Protein AF-A0A090VKE1-F1 (afdb_monomer_lite)

pLDDT: mean 90.86, std 7.7, range [57.88, 97.12]

Radius of gyration: 13.34 Å; chains: 1; bounding box: 23×19×39 Å

Sequence (46 aa):
MKVSQMLVNDAKLQTANKGDSVTIPLEFRIRPSDKLYKIVENKVEA

Structure (mmCIF, N/CA/C/O backbone):
data_AF-A0A090VKE1-F1
#
_entry.id   AF-A0A090VKE1-F1
#
loop_
_atom_site.group_PDB
_atom_site.id
_atom_site.type_symbol
_atom_site.label_atom_id
_atom_site.label_alt_id
_atom_site.label_comp_id
_atom_site.label_asym_id
_atom_site.label_entity_id
_atom_site.label_seq_id
_atom_site.pdbx_PDB_ins_code
_atom_site.Cartn_x
_atom_site.Cartn_y
_atom_site.Cartn_z
_atom_site.occupancy
_atom_site.B_iso_or_equiv
_atom_site.auth_seq_id
_atom_site.auth_comp_id
_atom_site.auth_asym_id
_atom_site.auth_atom_id
_atom_site.pdbx_PDB_model_num
ATOM 1 N N . MET A 1 1 ? -8.586 -1.832 6.709 1.00 82.19 1 MET A N 1
ATOM 2 C CA . MET A 1 1 ? -7.823 -2.893 6.017 1.00 82.19 1 MET A CA 1
ATOM 3 C C . MET A 1 1 ? -6.397 -2.894 6.547 1.00 82.19 1 MET A C 1
ATOM 5 O O . MET A 1 1 ? -5.816 -1.821 6.676 1.00 82.19 1 MET A O 1
ATOM 9 N N . LYS A 1 2 ? -5.843 -4.064 6.875 1.00 88.06 2 LYS A N 1
ATOM 10 C CA . LYS A 1 2 ? -4.428 -4.219 7.241 1.00 88.06 2 LYS A CA 1
ATOM 11 C C . LYS A 1 2 ? -3.663 -4.705 6.010 1.00 88.06 2 LYS A C 1
ATOM 13 O O . LYS A 1 2 ? -4.080 -5.677 5.391 1.00 88.06 2 LYS A O 1
ATOM 18 N N . VAL A 1 3 ? -2.567 -4.040 5.648 1.00 90.44 3 VAL A N 1
ATOM 19 C CA . VAL A 1 3 ? -1.711 -4.484 4.535 1.00 90.44 3 VAL A CA 1
ATOM 20 C C . VAL A 1 3 ? -0.925 -5.712 4.998 1.00 90.44 3 VAL A C 1
ATOM 22 O O . VAL A 1 3 ? -0.127 -5.614 5.926 1.00 90.44 3 VAL A O 1
ATOM 25 N N . SER A 1 4 ? -1.190 -6.874 4.399 1.00 91.25 4 SER A N 1
ATOM 26 C CA . SER A 1 4 ? -0.538 -8.150 4.744 1.00 91.25 4 SER A CA 1
ATOM 27 C C . SER A 1 4 ? 0.658 -8.484 3.850 1.00 91.25 4 SER A C 1
ATOM 29 O O . SER A 1 4 ? 1.585 -9.163 4.283 1.00 91.25 4 SER A O 1
ATOM 31 N N . GLN A 1 5 ? 0.645 -8.007 2.607 1.00 93.75 5 GLN A N 1
ATOM 32 C CA . GLN A 1 5 ? 1.702 -8.206 1.624 1.00 93.75 5 GLN A CA 1
ATOM 33 C C . GLN A 1 5 ? 1.781 -6.999 0.696 1.00 93.75 5 GLN A C 1
ATOM 35 O O . GLN A 1 5 ? 0.761 -6.371 0.403 1.00 93.75 5 GLN A O 1
ATOM 40 N N . MET A 1 6 ? 2.986 -6.699 0.225 1.00 95.50 6 MET A N 1
ATOM 41 C CA . MET A 1 6 ? 3.211 -5.663 -0.769 1.00 95.50 6 MET A CA 1
ATOM 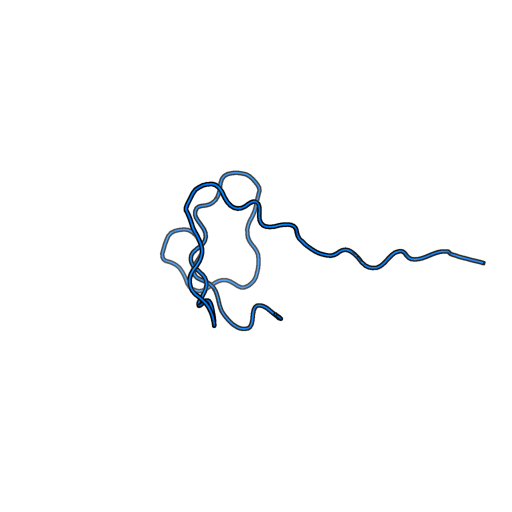42 C C . MET A 1 6 ? 4.423 -5.983 -1.640 1.00 95.50 6 MET A C 1
ATOM 44 O O . MET A 1 6 ? 5.310 -6.746 -1.245 1.00 95.50 6 MET A O 1
ATOM 48 N N . LEU A 1 7 ? 4.435 -5.389 -2.827 1.00 97.12 7 LEU A N 1
ATOM 49 C CA . LEU A 1 7 ? 5.613 -5.285 -3.678 1.00 97.12 7 LEU A CA 1
ATOM 50 C C . LEU A 1 7 ? 6.075 -3.833 -3.669 1.00 97.12 7 LEU A C 1
ATOM 52 O O . LEU A 1 7 ? 5.249 -2.922 -3.738 1.00 97.12 7 LEU A O 1
ATOM 56 N N . VAL A 1 8 ? 7.383 -3.636 -3.593 1.00 97.00 8 VAL A N 1
ATOM 57 C CA . VAL A 1 8 ? 8.044 -2.334 -3.624 1.00 97.00 8 VAL A CA 1
ATOM 58 C C . VAL A 1 8 ? 9.045 -2.386 -4.762 1.00 97.00 8 VAL A C 1
ATOM 60 O O . VAL A 1 8 ? 9.981 -3.182 -4.707 1.00 97.00 8 VAL A O 1
ATOM 63 N N . ASN A 1 9 ? 8.817 -1.590 -5.807 1.00 96.88 9 ASN A N 1
ATOM 64 C CA . ASN A 1 9 ? 9.608 -1.626 -7.043 1.00 96.88 9 ASN A CA 1
ATOM 65 C C . ASN A 1 9 ? 9.766 -3.070 -7.575 1.00 96.88 9 ASN A C 1
ATOM 67 O O . ASN A 1 9 ? 10.875 -3.546 -7.803 1.00 96.88 9 ASN A O 1
ATOM 71 N N . ASP A 1 10 ? 8.643 -3.792 -7.667 1.00 95.69 10 ASP A N 1
ATOM 72 C CA . ASP A 1 10 ? 8.534 -5.190 -8.120 1.00 95.69 10 ASP A CA 1
ATOM 73 C C . ASP A 1 10 ? 9.238 -6.252 -7.250 1.00 95.69 10 ASP A C 1
ATOM 75 O O . ASP A 1 10 ? 9.183 -7.446 -7.550 1.00 95.69 10 ASP A O 1
ATOM 79 N N . ALA A 1 11 ? 9.817 -5.861 -6.111 1.00 96.50 11 ALA A N 1
ATOM 80 C CA . ALA A 1 11 ? 10.401 -6.772 -5.131 1.00 96.50 11 ALA A CA 1
ATOM 81 C C . ALA A 1 11 ? 9.487 -6.968 -3.910 1.00 96.50 11 ALA A C 1
ATOM 83 O O . ALA A 1 11 ? 8.829 -6.043 -3.434 1.00 96.50 11 ALA A O 1
ATOM 84 N N . LYS A 1 12 ? 9.460 -8.182 -3.348 1.00 96.69 12 LYS A N 1
ATOM 85 C CA . LYS A 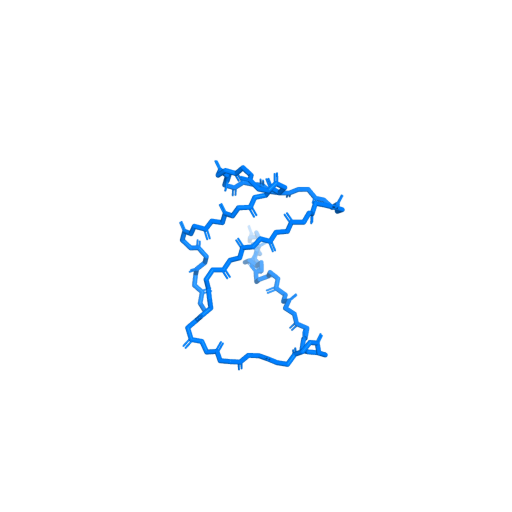1 12 ? 8.653 -8.499 -2.159 1.00 96.69 12 LYS A CA 1
ATOM 86 C C . LYS A 1 12 ? 9.328 -7.974 -0.888 1.00 96.69 12 LYS A C 1
ATOM 88 O O . LYS A 1 12 ? 10.198 -8.641 -0.335 1.00 96.69 12 LYS A O 1
ATOM 93 N N . LEU A 1 13 ? 8.903 -6.799 -0.420 1.00 95.81 13 LEU A N 1
ATOM 94 C CA . LEU A 1 13 ? 9.423 -6.122 0.777 1.00 95.81 13 LEU A CA 1
ATOM 95 C C . LEU A 1 13 ? 8.292 -5.780 1.760 1.00 95.81 13 LEU A C 1
ATOM 97 O O . LEU A 1 13 ? 7.121 -5.760 1.392 1.00 95.81 13 LEU A O 1
ATOM 101 N N . GLN A 1 14 ? 8.640 -5.513 3.023 1.00 93.00 14 GLN A N 1
ATOM 102 C CA . GLN A 1 14 ? 7.679 -5.128 4.075 1.00 93.00 14 GLN A CA 1
ATOM 103 C C . GLN A 1 14 ? 7.694 -3.634 4.422 1.00 93.00 14 GLN A C 1
ATOM 105 O O . GLN A 1 14 ? 6.783 -3.146 5.089 1.00 93.00 14 GLN A O 1
ATOM 110 N N . THR A 1 15 ? 8.694 -2.891 3.951 1.00 93.12 15 THR A N 1
ATOM 111 C CA . THR A 1 15 ? 8.816 -1.442 4.134 1.00 93.12 15 THR A CA 1
ATOM 112 C C . THR A 1 15 ? 9.071 -0.763 2.789 1.00 93.12 15 THR A C 1
ATOM 114 O O . THR A 1 15 ? 9.668 -1.357 1.895 1.00 93.12 15 THR A O 1
ATOM 117 N N . ALA A 1 16 ? 8.583 0.467 2.641 1.00 94.62 16 ALA A N 1
ATOM 118 C CA . ALA A 1 16 ? 8.786 1.318 1.471 1.00 94.62 16 ALA A CA 1
ATOM 119 C C . ALA A 1 16 ? 9.115 2.740 1.939 1.00 94.62 16 ALA A C 1
ATOM 121 O O . ALA A 1 16 ? 8.644 3.171 2.997 1.00 94.62 16 ALA A O 1
ATOM 122 N N . ASN A 1 17 ? 9.899 3.462 1.149 1.00 95.50 17 ASN A N 1
ATOM 123 C CA . ASN A 1 17 ? 10.284 4.843 1.396 1.00 95.50 17 ASN A CA 1
ATOM 124 C C . ASN A 1 17 ? 9.480 5.806 0.517 1.00 95.50 17 ASN A C 1
ATOM 126 O O . ASN A 1 17 ? 8.773 5.427 -0.419 1.00 95.50 17 ASN A O 1
ATOM 130 N N . LYS A 1 18 ? 9.584 7.103 0.823 1.00 95.12 18 LYS A N 1
ATOM 131 C CA . LYS A 1 18 ? 8.973 8.144 -0.005 1.00 95.12 18 LYS A CA 1
ATOM 132 C C . LYS A 1 18 ? 9.574 8.096 -1.414 1.00 95.12 18 LYS A C 1
ATOM 134 O O . LYS A 1 18 ? 10.773 8.288 -1.567 1.00 95.12 18 LYS A O 1
ATOM 139 N N . GLY A 1 19 ? 8.716 7.931 -2.417 1.00 95.06 19 GLY A N 1
ATOM 140 C CA . GLY A 1 19 ? 9.105 7.877 -3.829 1.00 95.06 19 GLY A CA 1
ATOM 141 C C . GLY A 1 19 ? 9.096 6.470 -4.425 1.00 95.06 19 GLY A C 1
ATOM 142 O O . GLY A 1 19 ? 9.119 6.356 -5.645 1.00 95.06 19 GLY A O 1
ATOM 143 N N . ASP A 1 20 ? 8.999 5.424 -3.601 1.00 96.44 20 ASP A N 1
ATOM 144 C CA . ASP A 1 20 ? 8.888 4.053 -4.098 1.00 96.44 20 ASP A CA 1
ATOM 145 C C . ASP A 1 20 ? 7.516 3.777 -4.726 1.00 96.44 20 ASP A C 1
ATOM 147 O O . ASP A 1 20 ? 6.483 4.276 -4.265 1.00 96.44 20 ASP A O 1
ATOM 151 N N . SER A 1 21 ? 7.506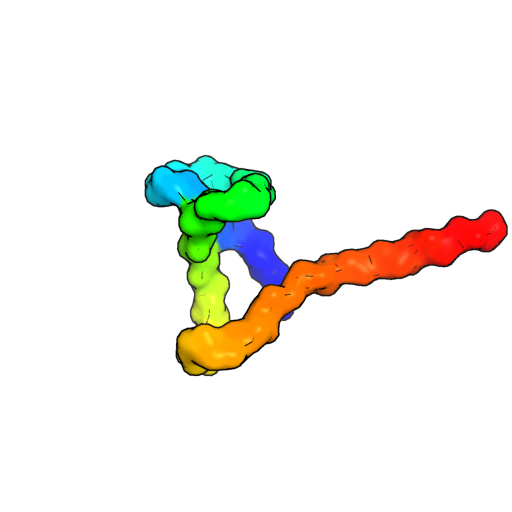 2.926 -5.753 1.00 96.38 21 SER A N 1
ATOM 152 C CA . SER A 1 21 ? 6.276 2.376 -6.319 1.00 96.38 21 SER A CA 1
ATOM 153 C C . SER A 1 21 ? 5.827 1.178 -5.489 1.00 96.38 21 SER A C 1
ATOM 155 O O . SER A 1 21 ? 6.583 0.220 -5.310 1.00 96.38 21 SER A O 1
ATOM 157 N N . VAL A 1 22 ? 4.597 1.225 -4.973 1.00 95.50 22 VAL A N 1
ATOM 158 C CA . VAL A 1 22 ? 4.054 0.195 -4.082 1.00 95.50 22 VAL A CA 1
ATOM 159 C C . VAL A 1 22 ? 2.809 -0.433 -4.693 1.00 95.50 22 VAL A C 1
ATOM 161 O O . VAL A 1 22 ? 1.862 0.265 -5.049 1.00 95.50 22 VAL A O 1
ATOM 164 N N . THR A 1 23 ? 2.783 -1.764 -4.742 1.00 95.06 23 THR A N 1
ATOM 165 C CA . THR A 1 23 ? 1.607 -2.548 -5.139 1.00 95.06 23 THR A CA 1
ATOM 166 C C . THR A 1 23 ? 1.087 -3.338 -3.944 1.00 95.06 23 THR A C 1
ATOM 168 O O . THR A 1 23 ? 1.840 -4.083 -3.314 1.00 95.06 23 THR A O 1
ATOM 171 N N . ILE A 1 24 ? -0.207 -3.198 -3.643 1.00 94.44 24 ILE A N 1
ATOM 172 C CA . ILE A 1 24 ? -0.894 -3.911 -2.557 1.00 94.44 24 ILE A CA 1
ATOM 173 C C . ILE A 1 24 ? -2.209 -4.525 -3.048 1.00 94.44 24 ILE A C 1
ATOM 175 O O . ILE A 1 24 ? -2.884 -3.926 -3.888 1.00 94.44 24 ILE A O 1
ATOM 179 N N . PRO A 1 25 ? -2.612 -5.693 -2.521 1.00 92.69 25 PRO A N 1
ATOM 180 C CA . PRO A 1 25 ? -3.950 -6.218 -2.752 1.00 92.69 25 PRO A CA 1
ATOM 181 C C . PRO A 1 25 ? -4.986 -5.342 -2.038 1.00 92.69 25 PRO A C 1
ATOM 183 O O . PRO A 1 25 ? -4.785 -4.963 -0.887 1.00 92.69 25 PRO A O 1
ATOM 186 N N . LEU A 1 26 ? -6.102 -5.050 -2.706 1.00 91.94 26 LEU A N 1
ATOM 187 C CA . LEU A 1 26 ? -7.233 -4.313 -2.141 1.00 91.94 26 LEU A CA 1
ATOM 188 C C . LEU A 1 26 ? -8.480 -5.200 -2.162 1.00 91.94 26 LEU A C 1
ATOM 190 O O . LEU A 1 26 ? -8.768 -5.848 -3.164 1.00 91.94 26 LEU A O 1
ATOM 194 N N . GLU A 1 27 ? -9.233 -5.209 -1.063 1.00 90.38 27 GLU A N 1
ATOM 195 C CA . GLU A 1 27 ? -10.468 -6.004 -0.916 1.00 90.38 27 GLU A CA 1
ATOM 196 C C . GLU A 1 27 ? -11.689 -5.342 -1.578 1.00 90.38 27 GLU A C 1
ATOM 198 O O . GLU A 1 27 ? -12.778 -5.908 -1.618 1.00 90.38 27 GLU A O 1
ATOM 203 N N . PHE A 1 28 ? -11.523 -4.124 -2.089 1.00 90.38 28 PHE A N 1
ATOM 204 C CA . PHE A 1 28 ? -12.576 -3.328 -2.698 1.00 90.38 28 PHE A CA 1
ATOM 205 C C . PHE A 1 28 ? -12.019 -2.511 -3.859 1.00 90.38 28 PHE A C 1
ATOM 207 O O . PHE A 1 28 ? -10.818 -2.255 -3.967 1.00 90.38 28 PHE A O 1
ATOM 214 N N . ARG A 1 29 ? -12.917 -2.083 -4.745 1.00 92.31 29 ARG A N 1
ATOM 215 C CA . ARG A 1 29 ? -12.562 -1.242 -5.884 1.00 92.31 29 ARG A CA 1
ATOM 216 C C . ARG A 1 29 ? -12.381 0.204 -5.425 1.00 92.31 29 ARG A C 1
ATOM 218 O O . ARG A 1 29 ? -13.267 0.754 -4.779 1.00 92.31 29 ARG A O 1
ATOM 225 N N . ILE A 1 30 ? -11.273 0.820 -5.823 1.00 91.81 30 ILE A N 1
ATOM 226 C CA . ILE A 1 30 ? -11.009 2.250 -5.625 1.00 91.81 30 ILE A CA 1
ATOM 227 C C . ILE A 1 30 ? -10.942 2.980 -6.961 1.00 91.81 30 ILE A C 1
ATOM 229 O O . ILE A 1 30 ? -10.733 2.369 -8.014 1.00 91.81 30 ILE A O 1
ATOM 233 N N . ARG A 1 31 ? -11.111 4.298 -6.918 1.00 95.06 31 ARG A N 1
ATOM 234 C CA . ARG A 1 31 ? -10.841 5.192 -8.045 1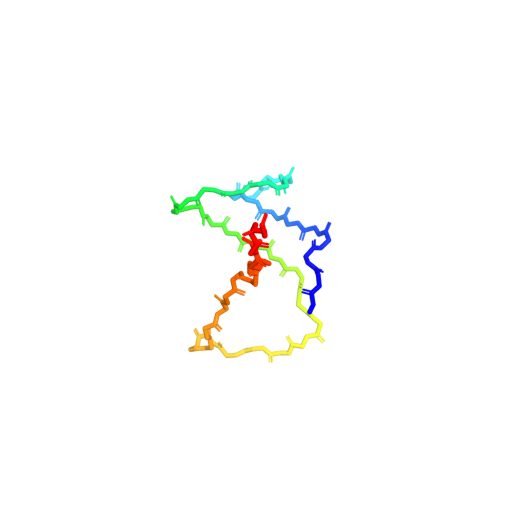.00 95.06 31 ARG A CA 1
ATOM 235 C C . ARG A 1 31 ? -9.439 5.787 -7.895 1.00 95.06 31 ARG A C 1
ATOM 237 O O . ARG A 1 31 ? -8.997 6.007 -6.770 1.00 95.06 31 ARG A O 1
ATOM 244 N N . PRO A 1 32 ? -8.767 6.154 -8.999 1.00 91.56 32 PRO A N 1
ATOM 245 C CA . PRO A 1 32 ? -7.442 6.780 -8.940 1.00 91.56 32 PRO A CA 1
ATOM 246 C C . PRO A 1 32 ? -7.387 8.091 -8.140 1.00 91.56 32 PRO A C 1
ATOM 248 O O . PRO A 1 32 ? -6.328 8.486 -7.672 1.00 91.56 32 PRO A O 1
ATOM 251 N N . SER A 1 33 ? -8.524 8.777 -7.993 1.00 95.81 33 SER A N 1
ATOM 252 C CA . SER A 1 33 ? -8.639 10.024 -7.232 1.00 95.81 33 SER A CA 1
ATOM 253 C C . SER A 1 33 ? -8.755 9.825 -5.719 1.00 95.81 33 SER A C 1
ATOM 255 O O . SER A 1 33 ? -8.669 10.803 -4.974 1.00 95.81 33 SER A O 1
ATOM 257 N N . ASP A 1 34 ? -9.035 8.605 -5.256 1.00 93.88 34 ASP A N 1
ATOM 258 C CA . ASP A 1 34 ? -9.220 8.344 -3.832 1.00 93.88 34 ASP A CA 1
ATOM 259 C C . ASP A 1 34 ? -7.864 8.439 -3.109 1.00 93.88 34 ASP A C 1
ATOM 261 O O . ASP A 1 34 ? -6.847 7.918 -3.568 1.00 93.88 34 ASP A O 1
ATOM 265 N N . LYS A 1 35 ? -7.836 9.131 -1.965 1.00 91.69 35 LYS A N 1
ATOM 266 C CA . LYS A 1 35 ? -6.616 9.314 -1.167 1.00 91.69 35 LYS A CA 1
ATOM 267 C C . LYS A 1 35 ? -6.508 8.213 -0.118 1.00 91.69 35 LYS A C 1
ATOM 269 O O . LYS A 1 35 ? -7.408 8.041 0.700 1.00 91.69 35 LYS A O 1
ATOM 2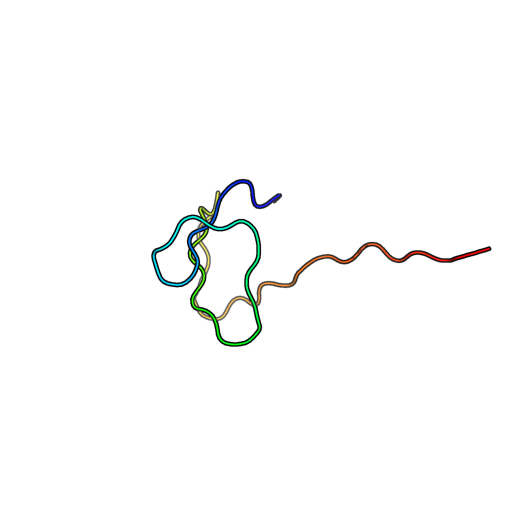74 N N . LEU A 1 36 ? -5.382 7.508 -0.114 1.00 89.94 36 LEU A N 1
ATOM 275 C CA . LEU A 1 36 ? -5.052 6.492 0.882 1.00 89.94 36 LEU A CA 1
ATOM 276 C C . LEU A 1 36 ? -4.125 7.101 1.937 1.00 89.94 36 LEU A C 1
ATOM 278 O O . LEU A 1 36 ? -3.093 7.679 1.603 1.00 89.94 36 LEU A O 1
ATOM 282 N N . TYR A 1 37 ? -4.481 6.952 3.211 1.00 90.94 37 TYR A N 1
ATOM 283 C CA . TYR A 1 37 ? -3.675 7.419 4.337 1.00 90.94 37 TYR A CA 1
ATOM 284 C C . TYR A 1 37 ? -3.232 6.239 5.199 1.00 90.94 37 TYR A C 1
ATOM 286 O O . TYR A 1 37 ? -3.999 5.306 5.441 1.00 90.94 37 TYR A O 1
ATOM 294 N N . LYS A 1 38 ? -1.999 6.302 5.708 1.00 87.31 38 LYS A N 1
ATOM 295 C CA . LYS A 1 38 ? -1.549 5.411 6.778 1.00 87.31 38 LYS A CA 1
ATOM 296 C C . LYS A 1 38 ? -2.175 5.888 8.084 1.00 87.31 38 LYS A C 1
ATOM 298 O O . LYS A 1 38 ? -1.908 7.005 8.518 1.00 87.31 38 LYS A O 1
ATOM 303 N N . ILE A 1 39 ? -2.978 5.038 8.712 1.00 89.62 39 ILE A N 1
ATOM 304 C CA . ILE A 1 39 ? -3.465 5.291 10.069 1.00 89.62 39 ILE A CA 1
ATOM 305 C C . ILE A 1 39 ? -2.270 5.149 11.017 1.00 89.62 39 ILE A C 1
ATOM 307 O O . ILE A 1 39 ? -1.582 4.126 11.003 1.00 89.62 39 ILE A O 1
ATOM 311 N N . VAL A 1 40 ? -2.002 6.192 11.799 1.00 89.94 40 VAL A N 1
ATOM 312 C CA . VAL A 1 40 ? -0.950 6.212 12.819 1.00 89.94 40 VAL A CA 1
ATOM 313 C C . VAL A 1 40 ? -1.635 6.265 14.175 1.00 89.94 40 VAL A C 1
ATOM 315 O O . VAL A 1 40 ? -2.478 7.129 14.409 1.00 89.94 40 VAL A O 1
ATOM 318 N N . GLU A 1 41 ? -1.303 5.319 15.048 1.00 89.56 41 GLU A N 1
ATOM 319 C CA . GLU A 1 41 ? -1.786 5.331 16.426 1.00 89.56 41 GLU A CA 1
ATOM 320 C C . GLU A 1 41 ? -1.209 6.541 17.162 1.00 89.56 41 GLU A C 1
ATOM 322 O O . GLU A 1 41 ? -0.003 6.795 17.117 1.00 89.56 41 GLU A O 1
ATOM 327 N N . ASN A 1 42 ? -2.076 7.290 17.840 1.00 86.31 42 ASN A N 1
ATOM 328 C CA . ASN A 1 42 ? -1.658 8.434 18.632 1.00 86.31 42 ASN A CA 1
ATOM 329 C C . ASN A 1 42 ? -1.205 7.941 20.011 1.00 86.31 42 ASN A C 1
ATOM 331 O O . ASN A 1 42 ? -2.032 7.527 20.823 1.00 86.31 42 ASN A O 1
ATOM 335 N N . LYS A 1 43 ? 0.104 7.949 20.271 1.00 78.00 43 LYS A N 1
ATOM 336 C CA . LYS A 1 43 ? 0.647 7.665 21.602 1.00 78.00 43 LYS A CA 1
ATOM 337 C C . LYS A 1 43 ? 0.589 8.951 22.420 1.00 78.00 43 LYS A C 1
ATOM 339 O O . LYS A 1 43 ? 1.482 9.784 22.316 1.00 78.00 43 LYS A O 1
ATOM 344 N N . VAL A 1 44 ? -0.482 9.135 23.186 1.00 73.88 44 VAL A N 1
ATOM 345 C CA . VAL A 1 44 ? -0.510 10.163 24.233 1.00 73.88 44 VAL A CA 1
ATOM 346 C C . VAL A 1 44 ? 0.224 9.566 25.430 1.00 73.88 44 VAL A C 1
ATOM 348 O O . VAL A 1 44 ? -0.301 8.673 26.090 1.00 73.88 44 VAL A O 1
ATOM 351 N N . GLU A 1 45 ? 1.472 9.976 25.638 1.00 67.38 45 GLU A N 1
ATOM 352 C CA . GLU A 1 45 ? 2.212 9.663 26.863 1.00 67.38 45 GLU A CA 1
ATOM 353 C C . GLU A 1 45 ? 1.586 10.480 28.005 1.00 67.38 45 GLU A C 1
ATOM 355 O O . GLU A 1 45 ? 1.419 11.695 27.874 1.00 67.38 45 GLU A O 1
ATOM 360 N N . ALA A 1 46 ? 1.139 9.784 29.053 1.00 57.88 46 ALA A N 1
ATOM 361 C CA . ALA A 1 46 ? 0.551 10.365 30.260 1.00 57.88 46 ALA A CA 1
ATOM 362 C C . ALA A 1 46 ? 1.631 10.707 31.290 1.00 57.88 46 ALA A C 1
ATOM 364 O O . ALA A 1 46 ? 2.624 9.946 31.360 1.00 57.88 46 ALA A O 1
#

Secondary st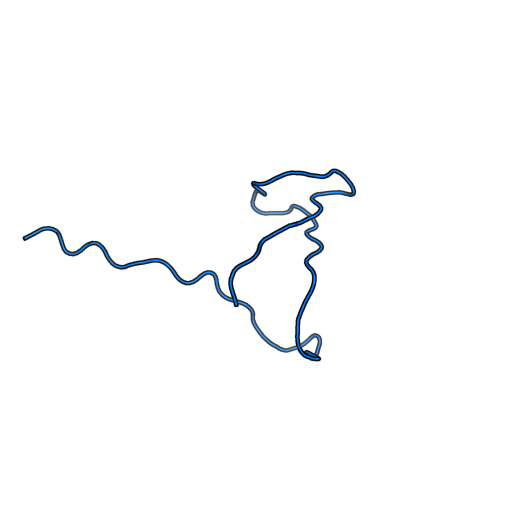ructure (DSSP, 8-state):
------EETTEE-S---TT--EE---SS---TTPPP----------

Foldseek 3Di:
DDFPWKAWQNHTDDDDDPPTDIDTDDPDDDDPPDDDDDDDDDDPDD

Organism: NCBI:txid504487